Protein AF-A0A9Q7JZ12-F1 (afdb_monomer_lite)

Sequence (143 aa):
RIGLITFTDKNGTKQVEQVYSCTSLAANTFGKRFTTWLEEIFQKHNEEKVADSGFEVGSRVWDKLMYTLRTISEIRAGGVLVLDNGAQRTLDEVQKTAPETNQVEPKEISSLQELLNASKNLEPTSPELIAALNEALSTAIKR

pLDDT: mean 74.67, std 15.58, range [42.22, 97.38]

Structure (mmCIF, N/CA/C/O backbone):
data_AF-A0A9Q7JZ12-F1
#
_entry.id   AF-A0A9Q7JZ12-F1
#
loop_
_atom_site.group_PDB
_atom_site.id
_atom_site.type_symbol
_atom_site.label_atom_id
_atom_site.label_alt_id
_atom_site.label_comp_id
_atom_site.label_asym_id
_atom_site.label_entity_id
_atom_site.label_seq_id
_atom_site.pdbx_PDB_ins_code
_atom_site.Cartn_x
_atom_site.Cartn_y
_atom_site.Cartn_z
_atom_site.occupancy
_atom_site.B_iso_or_equiv
_atom_site.auth_seq_id
_atom_site.auth_comp_id
_atom_site.auth_asym_id
_atom_site.auth_atom_id
_atom_site.pdbx_PDB_model_num
ATOM 1 N N . ARG A 1 1 ? 23.642 5.240 -31.158 1.00 53.25 1 ARG A N 1
ATOM 2 C CA . ARG A 1 1 ? 24.340 6.038 -30.113 1.00 53.25 1 ARG A CA 1
ATOM 3 C C . ARG A 1 1 ? 24.074 5.366 -28.770 1.00 53.25 1 ARG A C 1
ATOM 5 O O . ARG A 1 1 ? 22.953 4.915 -28.571 1.00 53.25 1 ARG A O 1
ATOM 12 N N . ILE A 1 2 ? 25.082 5.247 -27.903 1.00 57.72 2 ILE A N 1
ATOM 13 C CA . ILE A 1 2 ? 24.912 4.701 -26.546 1.00 57.72 2 ILE A CA 1
ATOM 14 C C . ILE A 1 2 ? 24.446 5.852 -25.652 1.00 57.72 2 ILE A C 1
ATOM 16 O O . ILE A 1 2 ? 25.110 6.884 -25.597 1.00 57.72 2 ILE A O 1
ATOM 20 N N . GLY A 1 3 ? 23.283 5.701 -25.027 1.00 56.69 3 GLY A N 1
ATOM 21 C CA . GLY A 1 3 ? 22.793 6.579 -23.971 1.00 56.69 3 GLY A CA 1
ATOM 22 C C . GLY A 1 3 ? 22.872 5.853 -22.634 1.00 56.69 3 GLY A C 1
ATOM 23 O O . GLY A 1 3 ? 22.764 4.631 -22.581 1.00 56.69 3 GLY A O 1
ATOM 24 N N . LEU A 1 4 ? 23.073 6.595 -21.553 1.00 64.81 4 LEU A N 1
ATOM 25 C CA . LEU A 1 4 ? 23.009 6.065 -20.195 1.00 64.81 4 LEU A CA 1
ATOM 26 C C . LEU A 1 4 ? 21.809 6.706 -19.516 1.00 64.81 4 LEU A C 1
ATOM 28 O O . LEU A 1 4 ? 21.699 7.933 -19.523 1.00 64.81 4 LEU A O 1
ATOM 32 N N . ILE A 1 5 ? 20.933 5.896 -18.925 1.00 62.03 5 ILE A N 1
ATOM 33 C CA . ILE A 1 5 ? 19.977 6.406 -17.945 1.00 62.03 5 ILE A CA 1
ATOM 34 C C . ILE A 1 5 ? 20.583 6.144 -16.580 1.00 62.03 5 ILE A C 1
ATOM 36 O O . ILE A 1 5 ? 20.972 5.029 -16.243 1.00 62.03 5 ILE A O 1
ATOM 40 N N . THR A 1 6 ? 20.732 7.219 -15.822 1.00 65.69 6 THR A N 1
ATOM 41 C CA . THR A 1 6 ? 21.274 7.190 -14.473 1.00 65.69 6 THR A CA 1
ATOM 42 C C . T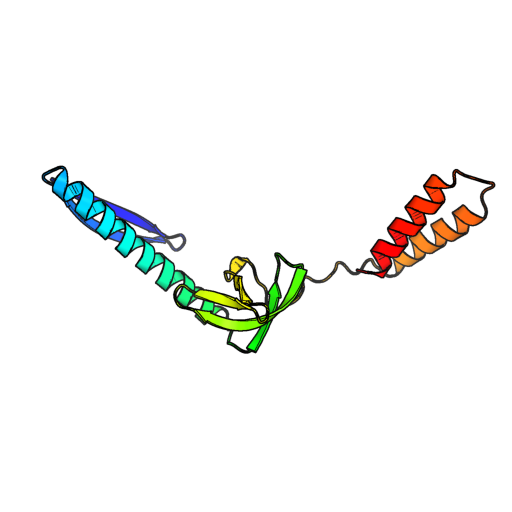HR A 1 6 ? 20.271 7.865 -13.564 1.00 65.69 6 THR A C 1
ATOM 44 O O . THR A 1 6 ? 19.864 8.991 -13.850 1.00 65.69 6 THR A O 1
ATOM 47 N N . PHE A 1 7 ? 19.912 7.218 -12.462 1.00 66.62 7 PHE A N 1
ATOM 48 C CA . PHE A 1 7 ? 19.245 7.896 -11.361 1.00 66.62 7 PHE A CA 1
ATOM 49 C C . PHE A 1 7 ? 19.936 7.553 -10.048 1.00 66.62 7 PHE A C 1
ATOM 51 O O . PHE A 1 7 ? 20.517 6.480 -9.884 1.00 66.62 7 PHE A O 1
ATOM 58 N N . THR A 1 8 ? 19.894 8.503 -9.128 1.00 67.19 8 THR A N 1
ATOM 59 C CA . THR A 1 8 ? 20.402 8.337 -7.772 1.00 67.19 8 THR A CA 1
ATOM 60 C C . THR A 1 8 ? 19.194 8.269 -6.862 1.00 67.19 8 THR A C 1
ATOM 62 O O . THR A 1 8 ? 18.343 9.159 -6.910 1.00 67.19 8 THR A O 1
ATOM 65 N N . ASP A 1 9 ? 19.081 7.203 -6.080 1.00 66.94 9 ASP A N 1
ATOM 66 C CA . ASP A 1 9 ? 18.004 7.100 -5.106 1.00 66.94 9 ASP A CA 1
ATOM 67 C C . ASP A 1 9 ? 18.214 8.077 -3.932 1.00 66.94 9 ASP A C 1
ATOM 69 O O . ASP A 1 9 ? 19.252 8.729 -3.787 1.00 66.94 9 ASP A O 1
ATOM 73 N N . LYS A 1 10 ? 17.208 8.178 -3.061 1.00 57.41 10 LYS A N 1
ATOM 74 C CA . LYS A 1 10 ? 17.249 9.022 -1.855 1.00 57.41 10 LYS A CA 1
ATOM 75 C C . LYS A 1 10 ? 18.366 8.652 -0.864 1.00 57.41 10 LYS A C 1
ATOM 77 O O . LYS A 1 10 ? 18.678 9.454 0.009 1.00 57.41 10 LYS A O 1
ATOM 82 N N . ASN A 1 11 ? 18.945 7.458 -0.990 1.00 69.00 11 ASN A N 1
ATOM 83 C CA . ASN A 1 11 ? 20.035 6.960 -0.155 1.00 69.00 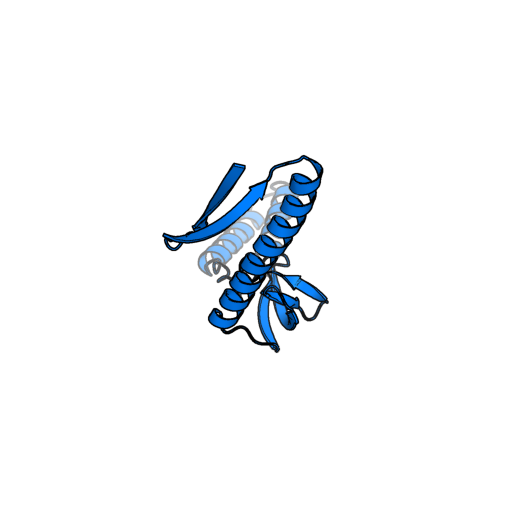11 ASN A CA 1
ATOM 84 C C . ASN A 1 11 ? 21.411 7.230 -0.795 1.00 69.00 11 ASN A C 1
ATOM 86 O O . ASN A 1 11 ? 22.432 6.816 -0.252 1.00 69.00 11 ASN A O 1
ATOM 90 N N . GLY A 1 12 ? 21.458 7.908 -1.947 1.00 72.00 12 GLY A N 1
ATOM 91 C CA . GLY A 1 12 ? 22.693 8.174 -2.681 1.00 72.00 12 GLY A CA 1
ATOM 92 C C . GLY A 1 12 ? 23.177 7.001 -3.538 1.00 72.00 12 GLY A C 1
ATOM 93 O O . GLY A 1 12 ? 24.248 7.094 -4.140 1.00 72.00 12 GLY A O 1
ATOM 94 N N . THR A 1 13 ? 22.413 5.911 -3.635 1.00 75.94 13 THR A N 1
ATOM 95 C CA . THR A 1 13 ? 22.781 4.755 -4.457 1.00 75.94 13 THR A CA 1
ATOM 96 C C . THR A 1 13 ? 22.499 5.055 -5.920 1.00 75.94 13 THR A C 1
ATOM 98 O O . THR A 1 13 ? 21.391 5.429 -6.308 1.00 75.94 13 THR A O 1
ATOM 101 N N . LYS A 1 14 ? 23.525 4.888 -6.752 1.00 76.88 14 LYS A N 1
ATOM 102 C CA . LYS A 1 14 ? 23.459 5.162 -8.185 1.00 76.88 14 LYS A CA 1
ATOM 103 C C . LYS A 1 14 ? 23.015 3.913 -8.942 1.00 76.88 14 LYS A C 1
ATOM 105 O O . LYS A 1 14 ? 23.742 2.924 -8.967 1.00 76.88 14 LYS A O 1
ATOM 110 N N . GLN A 1 15 ? 21.869 3.991 -9.606 1.00 73.25 15 GLN A N 1
ATOM 111 C CA . GLN A 1 15 ? 21.392 2.978 -10.544 1.00 73.25 15 GLN A CA 1
ATOM 112 C C . GLN A 1 15 ? 21.727 3.423 -11.970 1.00 73.25 15 GLN A C 1
ATOM 114 O O . GLN A 1 15 ? 21.481 4.574 -12.348 1.00 73.25 15 GLN A O 1
ATOM 119 N N . VAL A 1 16 ? 22.339 2.534 -12.753 1.00 73.31 16 VAL A N 1
ATOM 120 C CA . VAL A 1 16 ? 22.801 2.827 -14.117 1.00 73.31 16 VAL A CA 1
ATOM 121 C C . VAL A 1 16 ? 22.312 1.735 -15.053 1.00 73.31 16 VAL A C 1
ATOM 123 O O . VAL A 1 16 ? 22.685 0.581 -14.878 1.00 73.31 16 VAL A O 1
ATOM 126 N N . GLU A 1 17 ? 21.558 2.121 -16.078 1.00 68.56 17 GLU A N 1
ATOM 127 C CA . GLU A 1 17 ? 21.119 1.224 -17.149 1.00 68.56 17 GLU A CA 1
ATOM 128 C C . GLU A 1 17 ? 21.662 1.718 -18.497 1.00 68.56 17 GLU A C 1
ATOM 130 O O . GLU A 1 17 ? 21.608 2.912 -18.828 1.00 68.56 17 GLU A O 1
ATOM 135 N N . GLN A 1 18 ? 22.217 0.794 -19.286 1.00 68.12 18 GLN A N 1
ATOM 136 C CA . GLN A 1 18 ? 22.755 1.100 -20.613 1.00 68.12 18 GLN A CA 1
ATOM 137 C C . GLN A 1 18 ? 21.664 1.005 -21.680 1.00 68.12 18 GLN A C 1
ATOM 139 O O . GLN A 1 18 ? 20.999 -0.017 -21.825 1.00 68.12 18 GLN A O 1
ATOM 144 N N . VAL A 1 19 ? 21.523 2.055 -22.491 1.00 59.25 19 VAL A N 1
ATOM 145 C CA . VAL A 1 19 ? 20.500 2.138 -23.539 1.00 59.25 19 VAL A CA 1
ATOM 146 C C . VAL A 1 19 ? 21.162 2.280 -24.914 1.00 59.25 19 VAL A C 1
ATOM 148 O O . VAL A 1 19 ? 21.962 3.186 -25.148 1.00 59.25 19 VAL A O 1
ATOM 151 N N . TYR A 1 20 ? 20.822 1.403 -25.863 1.00 58.41 20 TYR A N 1
ATOM 152 C CA . TYR A 1 20 ? 21.464 1.335 -27.186 1.00 58.41 20 TYR A CA 1
ATOM 153 C C . TYR A 1 20 ? 20.495 1.668 -28.328 1.00 58.41 20 TYR A C 1
ATOM 155 O O . TYR A 1 20 ? 19.994 0.755 -28.969 1.00 58.41 20 TYR A O 1
ATOM 163 N N . SER A 1 21 ? 20.241 2.935 -28.672 1.00 52.97 21 SER A N 1
ATOM 164 C CA . SER A 1 21 ? 19.340 3.221 -29.809 1.00 52.97 21 SER A CA 1
ATOM 165 C C . SER A 1 21 ? 20.064 3.672 -31.081 1.00 52.97 21 SER A C 1
ATOM 167 O O . SER A 1 21 ? 20.891 4.594 -31.063 1.00 52.97 21 SER A O 1
ATOM 169 N N . CYS A 1 22 ? 19.715 3.032 -32.205 1.00 51.66 22 CYS A N 1
ATOM 170 C CA . CYS A 1 22 ? 20.096 3.435 -33.563 1.00 51.66 22 CYS A CA 1
ATOM 171 C C . CYS A 1 22 ? 18.890 3.613 -34.527 1.00 51.66 22 CYS A C 1
ATOM 173 O O . CYS A 1 22 ? 19.129 4.008 -35.662 1.00 51.66 22 CYS A O 1
ATOM 175 N N . THR A 1 23 ? 17.623 3.390 -34.114 1.00 55.75 23 THR A N 1
ATOM 176 C CA . THR A 1 23 ? 16.391 3.610 -34.930 1.00 55.75 23 THR A CA 1
ATOM 177 C C . THR A 1 23 ? 15.126 3.832 -34.063 1.00 55.75 23 THR A C 1
ATOM 179 O O . THR A 1 23 ? 15.111 3.500 -32.878 1.00 55.75 23 THR A O 1
ATOM 182 N N . SER A 1 24 ? 14.034 4.372 -34.633 1.00 56.44 24 SER A N 1
ATOM 183 C CA . SER A 1 24 ? 12.751 4.634 -33.934 1.00 56.44 24 SER A CA 1
ATOM 184 C C . SER A 1 24 ? 12.030 3.370 -33.437 1.00 56.44 24 SER A C 1
ATOM 186 O O . SER A 1 24 ? 11.437 3.386 -32.360 1.00 56.44 24 SER A O 1
ATOM 188 N N . LEU A 1 25 ? 12.129 2.254 -34.168 1.00 55.97 25 LEU A N 1
ATOM 189 C CA . LEU A 1 25 ? 11.615 0.950 -33.728 1.00 55.97 25 LEU A CA 1
ATOM 190 C C . LEU A 1 25 ? 12.355 0.457 -32.474 1.00 55.97 25 LEU A C 1
ATOM 192 O O . LEU A 1 25 ? 11.734 -0.050 -31.543 1.00 55.97 25 LEU A O 1
ATOM 196 N N . ALA A 1 26 ? 13.673 0.675 -32.418 1.00 55.75 26 ALA A N 1
ATOM 197 C CA . ALA A 1 26 ? 14.471 0.349 -31.245 1.00 55.75 26 ALA A CA 1
ATOM 198 C C . ALA A 1 26 ? 14.049 1.195 -30.031 1.00 55.75 26 ALA A C 1
ATOM 200 O O . ALA A 1 26 ? 13.921 0.654 -28.938 1.00 55.75 26 ALA A O 1
ATOM 201 N N . ALA A 1 27 ? 13.745 2.487 -30.218 1.00 56.34 27 ALA A N 1
ATOM 202 C CA . ALA A 1 27 ? 13.290 3.375 -29.143 1.00 56.34 27 ALA A CA 1
ATOM 203 C C . ALA A 1 27 ? 12.002 2.889 -28.446 1.00 56.34 27 ALA A C 1
ATOM 205 O O . ALA A 1 27 ? 11.899 2.989 -27.226 1.00 56.34 27 ALA A O 1
ATOM 206 N N . ASN A 1 28 ? 11.054 2.307 -29.187 1.00 60.75 28 ASN A N 1
ATOM 207 C CA . ASN A 1 28 ? 9.809 1.790 -28.608 1.00 60.75 28 ASN A CA 1
ATOM 208 C C . ASN A 1 28 ? 10.046 0.512 -27.773 1.00 60.75 28 ASN A C 1
ATOM 210 O O . ASN A 1 28 ? 9.495 0.345 -26.685 1.00 60.75 28 ASN A O 1
ATOM 214 N N . THR A 1 29 ? 10.947 -0.361 -28.233 1.00 63.50 29 THR A N 1
ATOM 215 C CA . THR A 1 29 ? 11.406 -1.525 -27.456 1.00 63.50 29 THR A CA 1
ATOM 216 C C . THR A 1 29 ? 12.179 -1.102 -26.202 1.00 63.50 29 THR A C 1
ATOM 218 O O . THR A 1 29 ? 12.025 -1.730 -25.155 1.00 63.50 29 THR A O 1
ATOM 221 N N . PHE A 1 30 ? 12.961 -0.018 -26.264 1.00 66.38 30 PHE A N 1
ATOM 222 C CA . PHE A 1 30 ? 13.623 0.548 -25.083 1.00 66.38 30 PHE A CA 1
ATOM 223 C C . PHE A 1 30 ? 12.645 1.118 -24.072 1.00 66.38 30 PHE A C 1
ATOM 225 O O . PHE A 1 30 ? 12.834 0.870 -22.889 1.00 66.38 30 PHE A O 1
ATOM 232 N N . GLY A 1 31 ? 11.601 1.821 -24.518 1.00 65.44 31 GLY A N 1
ATOM 233 C CA . GLY A 1 31 ? 10.558 2.324 -23.625 1.00 65.44 31 GLY A CA 1
ATOM 234 C C . GLY A 1 31 ? 9.962 1.199 -22.782 1.00 65.44 31 GLY A C 1
ATOM 235 O O . GLY A 1 31 ? 9.977 1.283 -21.561 1.00 65.44 31 GLY A O 1
ATOM 236 N N . LYS A 1 32 ? 9.561 0.092 -23.420 1.00 73.56 32 LYS A N 1
ATOM 237 C CA . LYS A 1 32 ? 9.038 -1.086 -22.709 1.00 73.56 32 LYS A CA 1
ATOM 238 C C . LYS A 1 32 ? 10.047 -1.685 -21.732 1.00 73.56 32 LYS A C 1
ATOM 240 O O . LYS A 1 32 ? 9.704 -1.90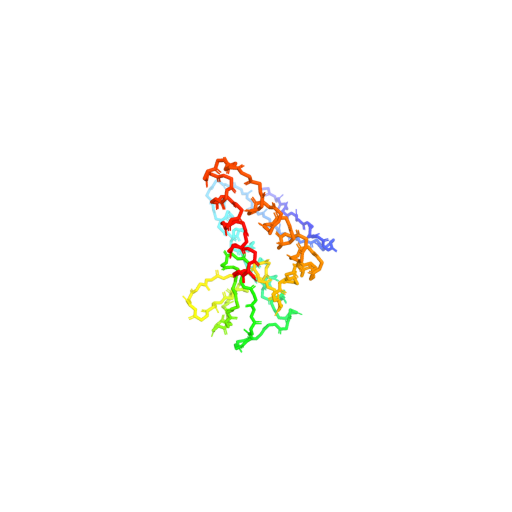2 -20.580 1.00 73.56 32 LYS A O 1
ATOM 245 N N . ARG A 1 33 ? 11.289 -1.921 -22.172 1.00 72.25 33 ARG A N 1
ATOM 246 C CA . ARG A 1 33 ? 12.338 -2.484 -21.301 1.00 72.25 33 ARG A CA 1
ATOM 247 C C . ARG A 1 33 ? 12.639 -1.582 -20.106 1.00 72.25 33 ARG A C 1
ATOM 249 O O . ARG A 1 33 ? 12.809 -2.089 -19.008 1.00 72.25 33 ARG A O 1
ATOM 256 N N . PHE A 1 34 ? 12.678 -0.270 -20.319 1.00 73.44 34 PHE A N 1
ATOM 257 C CA . PHE A 1 34 ? 12.888 0.709 -19.261 1.00 73.44 34 PHE A CA 1
ATOM 258 C C . PHE A 1 34 ? 11.725 0.723 -18.269 1.00 73.44 34 PHE A C 1
ATOM 260 O O . PHE A 1 34 ? 11.969 0.679 -17.071 1.00 73.44 34 PHE A O 1
ATOM 267 N N . THR A 1 35 ? 10.479 0.745 -18.753 1.00 76.12 35 THR A N 1
ATOM 268 C CA . THR A 1 35 ? 9.293 0.685 -17.892 1.00 76.12 35 THR A CA 1
ATOM 269 C C . THR A 1 35 ? 9.296 -0.584 -17.049 1.00 76.12 35 THR A C 1
ATOM 271 O O . THR A 1 35 ? 9.174 -0.479 -15.837 1.00 76.12 35 THR A O 1
ATOM 274 N N . THR A 1 36 ? 9.539 -1.751 -17.654 1.00 81.88 36 THR A N 1
ATOM 275 C CA . THR A 1 36 ? 9.617 -3.024 -16.922 1.00 81.88 36 THR A CA 1
ATOM 276 C C . THR A 1 36 ? 10.725 -3.013 -15.872 1.00 81.88 36 THR A C 1
ATOM 278 O O . THR A 1 36 ? 10.471 -3.322 -14.716 1.00 81.88 36 THR A O 1
ATOM 281 N N . TRP A 1 37 ? 11.939 -2.600 -16.238 1.00 81.38 37 TRP A N 1
ATOM 282 C CA . TRP A 1 37 ? 13.056 -2.519 -15.294 1.00 81.38 37 TRP A CA 1
ATOM 283 C C . TRP A 1 37 ? 12.773 -1.556 -14.132 1.00 81.38 37 TRP A C 1
ATOM 285 O O . TRP A 1 37 ? 13.077 -1.845 -12.976 1.00 81.38 37 TRP A O 1
ATOM 295 N N . LEU A 1 38 ? 12.167 -0.406 -14.427 1.00 79.94 38 LEU A N 1
ATOM 296 C CA . LEU A 1 38 ? 11.826 0.585 -13.416 1.00 79.94 38 LEU A CA 1
ATOM 297 C C . LEU A 1 38 ? 10.722 0.071 -12.477 1.00 79.94 38 LEU A C 1
ATOM 299 O O . LEU A 1 38 ? 10.825 0.250 -11.264 1.00 79.94 38 LEU A O 1
ATOM 303 N N . GLU A 1 39 ? 9.697 -0.589 -13.021 1.00 83.69 39 GLU A N 1
ATOM 304 C CA . GLU A 1 39 ? 8.641 -1.259 -12.252 1.00 83.69 39 GLU A CA 1
ATOM 305 C C . GLU A 1 39 ? 9.220 -2.337 -11.329 1.00 83.69 39 GLU A C 1
ATOM 307 O O . GLU A 1 39 ? 8.890 -2.352 -10.145 1.00 83.69 39 GLU A O 1
ATOM 312 N N . GLU A 1 40 ? 10.142 -3.170 -11.823 1.00 83.38 40 GLU A N 1
ATOM 313 C CA . GLU A 1 40 ? 10.834 -4.194 -11.028 1.00 83.38 40 GLU A CA 1
ATOM 314 C C . GLU A 1 40 ? 11.617 -3.585 -9.854 1.00 83.38 40 GLU A C 1
ATOM 316 O O . GLU A 1 40 ? 11.559 -4.098 -8.733 1.00 83.38 40 GLU A O 1
ATOM 321 N N . ILE A 1 41 ? 12.315 -2.463 -10.074 1.00 82.69 41 ILE A N 1
ATOM 322 C CA . ILE A 1 41 ? 13.038 -1.761 -9.002 1.00 82.69 41 ILE A CA 1
ATOM 323 C C . ILE A 1 41 ? 12.072 -1.230 -7.943 1.00 82.69 41 ILE A C 1
ATOM 325 O O . ILE A 1 41 ? 12.321 -1.405 -6.748 1.00 82.69 41 ILE A O 1
ATOM 329 N N . PHE A 1 42 ? 10.978 -0.585 -8.353 1.00 82.94 42 PHE A N 1
ATOM 330 C CA . PHE A 1 42 ? 9.993 -0.064 -7.404 1.00 82.94 42 PHE A CA 1
ATOM 331 C C . PHE A 1 42 ? 9.306 -1.180 -6.626 1.00 82.94 42 PHE A C 1
ATOM 333 O O . PHE A 1 42 ? 9.134 -1.064 -5.413 1.00 82.94 42 PHE A O 1
ATOM 340 N N . GLN A 1 43 ? 8.959 -2.269 -7.306 1.00 85.38 43 GLN A N 1
ATOM 341 C CA . GLN A 1 43 ? 8.374 -3.447 -6.692 1.00 85.38 43 GLN A CA 1
ATOM 342 C C . GLN A 1 43 ? 9.298 -4.016 -5.614 1.00 85.38 43 GLN A C 1
ATOM 344 O O . GLN A 1 43 ? 8.873 -4.158 -4.468 1.00 85.38 43 GLN A O 1
ATOM 349 N N . LYS A 1 44 ? 10.571 -4.250 -5.947 1.00 85.06 44 LYS A N 1
ATOM 350 C CA . LYS A 1 44 ? 11.551 -4.768 -4.992 1.00 85.06 44 LYS A CA 1
ATOM 351 C C . LYS A 1 44 ? 11.759 -3.821 -3.808 1.00 85.06 44 LYS A C 1
ATOM 353 O O . LYS A 1 44 ? 11.771 -4.264 -2.665 1.00 85.06 44 LYS A O 1
ATOM 358 N N . HIS A 1 45 ? 11.861 -2.516 -4.063 1.00 86.44 45 HIS A N 1
ATOM 359 C CA . HIS A 1 45 ? 12.008 -1.522 -2.998 1.00 86.44 45 HIS A CA 1
ATOM 360 C C . HIS A 1 45 ? 10.817 -1.522 -2.028 1.00 86.44 45 HIS A C 1
ATOM 362 O O . HIS A 1 45 ? 10.995 -1.407 -0.815 1.00 86.44 45 HIS A O 1
ATOM 368 N N . ASN A 1 46 ? 9.596 -1.644 -2.548 1.00 85.56 46 ASN A N 1
ATOM 369 C CA . ASN A 1 46 ? 8.395 -1.672 -1.720 1.00 85.56 46 ASN A CA 1
ATOM 370 C C . ASN A 1 46 ? 8.276 -2.976 -0.925 1.00 85.56 46 ASN A C 1
ATOM 372 O O . ASN A 1 46 ? 7.875 -2.941 0.237 1.00 85.56 46 ASN A O 1
ATOM 376 N N . GLU A 1 47 ? 8.643 -4.110 -1.521 1.00 88.50 47 GLU A N 1
ATOM 377 C CA . GLU A 1 47 ? 8.707 -5.399 -0.825 1.00 88.50 47 GLU A CA 1
ATOM 378 C C . GLU A 1 47 ? 9.710 -5.355 0.338 1.00 88.50 47 GLU A C 1
ATOM 380 O O . GLU A 1 47 ? 9.360 -5.738 1.454 1.00 88.50 47 GLU A O 1
ATOM 385 N N . GLU A 1 48 ? 10.908 -4.800 0.121 1.00 88.50 48 GLU A N 1
ATOM 386 C CA . GLU A 1 48 ? 11.916 -4.588 1.172 1.00 88.50 48 GLU A CA 1
ATOM 387 C C . GLU A 1 48 ? 11.391 -3.672 2.288 1.00 88.50 48 GLU A C 1
ATOM 389 O O . GLU A 1 48 ? 11.464 -4.025 3.463 1.00 88.50 48 GLU A O 1
ATOM 394 N N . LYS A 1 49 ? 10.761 -2.539 1.943 1.00 87.94 49 LYS A N 1
ATOM 395 C CA . LYS A 1 49 ? 10.134 -1.644 2.932 1.00 87.94 49 LYS A CA 1
ATOM 396 C C . LYS A 1 49 ? 9.101 -2.364 3.802 1.00 87.94 49 LYS A C 1
ATOM 398 O O . LYS A 1 49 ? 9.029 -2.107 5.004 1.00 87.94 49 LYS A O 1
ATOM 403 N N . VAL A 1 50 ? 8.260 -3.213 3.205 1.00 89.00 50 VAL A N 1
ATOM 404 C CA . VAL A 1 50 ? 7.249 -3.974 3.953 1.00 89.00 50 VAL A CA 1
ATOM 405 C C . VAL A 1 50 ? 7.917 -5.010 4.853 1.00 89.00 50 VAL A C 1
ATOM 407 O O . VAL A 1 50 ? 7.547 -5.092 6.023 1.00 89.00 50 VAL A O 1
ATOM 410 N N . ALA A 1 51 ? 8.929 -5.731 4.370 1.00 88.06 51 ALA A N 1
ATOM 411 C CA . ALA A 1 51 ? 9.687 -6.675 5.189 1.00 88.06 51 ALA A CA 1
ATOM 412 C C . ALA A 1 51 ? 10.341 -5.983 6.404 1.00 88.06 51 ALA A C 1
ATOM 414 O O . ALA A 1 51 ? 10.166 -6.428 7.538 1.00 88.06 51 ALA A O 1
ATOM 415 N N . ASP A 1 52 ? 10.987 -4.835 6.190 1.00 89.81 52 ASP A N 1
ATOM 416 C CA . ASP A 1 52 ? 11.644 -4.050 7.245 1.00 89.81 52 ASP A CA 1
ATOM 417 C C . ASP A 1 52 ? 10.653 -3.427 8.241 1.00 89.81 52 ASP A C 1
ATOM 419 O O . ASP A 1 52 ? 10.993 -3.140 9.391 1.00 89.81 52 ASP A O 1
ATOM 423 N N . SER A 1 53 ? 9.400 -3.217 7.828 1.00 87.12 53 SER A N 1
ATOM 424 C CA . SER A 1 53 ? 8.365 -2.661 8.704 1.00 87.12 53 SER A CA 1
ATOM 425 C C . SER A 1 53 ? 7.927 -3.626 9.813 1.00 87.12 53 SER A C 1
ATOM 427 O O . SER A 1 53 ? 7.373 -3.189 10.831 1.00 87.12 53 SER A O 1
ATOM 429 N N . GLY A 1 54 ? 8.163 -4.930 9.634 1.00 88.38 54 GLY A N 1
ATOM 430 C CA . GLY A 1 54 ? 7.677 -5.982 10.525 1.00 88.38 54 GLY A CA 1
ATOM 431 C C . GLY A 1 54 ? 6.154 -6.143 10.508 1.00 88.38 54 GLY A C 1
ATOM 432 O O . GLY A 1 54 ? 5.580 -6.561 11.511 1.00 88.38 54 GLY A O 1
ATOM 433 N N . PHE A 1 55 ? 5.483 -5.739 9.424 1.00 91.00 55 PHE A N 1
ATOM 434 C CA . PHE A 1 55 ? 4.089 -6.100 9.192 1.00 91.00 55 PHE A CA 1
ATOM 435 C C . PHE A 1 55 ? 4.002 -7.499 8.592 1.00 91.00 55 PHE A C 1
ATOM 437 O O . PHE A 1 55 ? 4.625 -7.802 7.580 1.00 91.00 55 PHE A O 1
ATOM 444 N N . GLU A 1 56 ? 3.155 -8.319 9.195 1.00 93.56 56 GLU A N 1
ATOM 445 C CA . GLU A 1 56 ? 2.849 -9.671 8.740 1.00 93.56 56 GLU A CA 1
ATOM 446 C C . GLU A 1 56 ? 1.344 -9.815 8.499 1.00 93.56 56 GLU A C 1
ATOM 448 O O . GLU A 1 56 ? 0.535 -9.044 9.032 1.00 93.56 56 GLU A O 1
ATOM 453 N N . VAL A 1 57 ? 0.943 -10.825 7.728 1.00 94.88 57 VAL A N 1
ATOM 454 C CA . VAL A 1 57 ? -0.473 -11.202 7.617 1.00 94.88 57 VAL A CA 1
ATOM 455 C C . VAL A 1 57 ? -1.031 -11.480 9.019 1.00 94.88 57 VAL A C 1
ATOM 457 O O . VAL A 1 57 ? -0.411 -12.168 9.822 1.00 94.88 57 VAL A O 1
ATOM 460 N N . GLY A 1 58 ? -2.193 -10.908 9.334 1.00 95.00 58 GLY A N 1
ATOM 461 C CA . GLY A 1 58 ? -2.791 -10.924 10.671 1.00 95.00 58 GLY A CA 1
ATOM 462 C C . GLY A 1 58 ? -2.440 -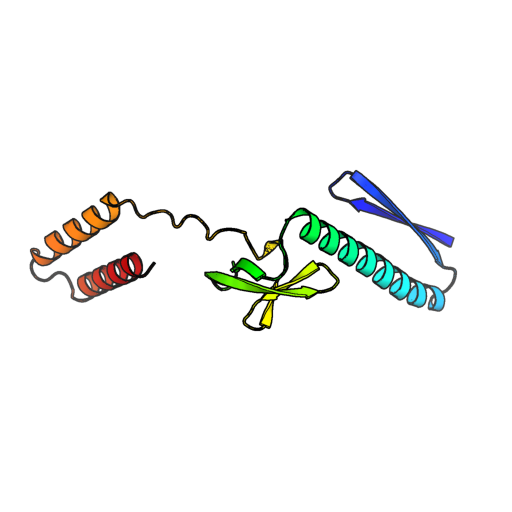9.711 11.542 1.00 95.00 58 GLY A C 1
ATOM 463 O O . GLY A 1 58 ? -3.107 -9.481 12.553 1.00 95.00 58 GLY A O 1
ATOM 464 N N . SER A 1 59 ? -1.465 -8.885 11.147 1.00 94.25 59 SER A N 1
ATOM 465 C CA . SER A 1 59 ? -1.130 -7.657 11.879 1.00 94.25 59 SER A CA 1
ATOM 466 C C . SER A 1 59 ? -2.295 -6.673 11.876 1.00 94.25 59 SER A C 1
ATOM 468 O O . SER A 1 59 ? -2.930 -6.441 10.843 1.00 94.25 59 SER A O 1
ATOM 470 N N . ARG A 1 60 ? -2.547 -6.044 13.030 1.00 94.88 60 ARG A N 1
ATOM 471 C CA . ARG A 1 60 ? -3.468 -4.907 13.124 1.00 94.88 60 ARG A CA 1
ATOM 472 C C . ARG A 1 60 ? -2.758 -3.637 12.684 1.00 94.88 60 ARG A C 1
ATOM 474 O O . ARG A 1 60 ? -1.671 -3.329 13.163 1.00 94.88 60 ARG A O 1
ATOM 481 N N . VAL A 1 61 ? -3.417 -2.890 11.814 1.00 94.50 61 VAL A N 1
ATOM 482 C CA . VAL A 1 61 ? -2.947 -1.610 11.299 1.00 94.50 61 VAL A CA 1
ATOM 483 C C . VAL A 1 61 ? -4.056 -0.580 11.376 1.00 94.50 61 VAL A C 1
ATOM 485 O O . VAL A 1 61 ? -5.240 -0.895 11.274 1.00 94.50 61 VAL A O 1
ATOM 488 N N . TRP A 1 62 ? -3.675 0.673 11.556 1.00 94.94 62 TRP A N 1
ATOM 489 C CA . TRP A 1 62 ? -4.565 1.799 11.354 1.00 94.94 62 TRP A CA 1
ATOM 490 C C . TRP A 1 62 ? -4.550 2.188 9.879 1.00 94.94 62 TRP A C 1
ATOM 492 O O . TRP A 1 62 ? -3.512 2.600 9.357 1.00 94.94 62 TRP A O 1
ATOM 502 N N . ASP A 1 63 ? -5.695 2.056 9.216 1.00 93.56 63 ASP A N 1
ATOM 503 C CA . ASP A 1 63 ? -5.900 2.564 7.863 1.00 93.56 63 ASP A CA 1
ATOM 504 C C . ASP A 1 63 ? -6.088 4.083 7.938 1.00 93.56 63 ASP A C 1
ATOM 506 O O . ASP A 1 63 ? -7.106 4.561 8.447 1.00 93.56 63 ASP A O 1
ATOM 510 N N . LYS A 1 64 ? -5.113 4.851 7.435 1.00 91.75 64 LYS A N 1
ATOM 511 C CA . LYS A 1 64 ? -5.162 6.321 7.467 1.00 91.75 64 LYS A CA 1
ATOM 512 C C . LYS A 1 64 ? -6.258 6.887 6.564 1.00 91.75 64 LYS A C 1
ATOM 514 O O . LYS A 1 64 ? -6.720 7.990 6.824 1.00 91.75 64 LYS A O 1
ATOM 519 N N . LEU A 1 65 ? -6.680 6.152 5.531 1.00 91.06 65 LEU A N 1
ATOM 520 C CA . LEU A 1 65 ? -7.709 6.610 4.592 1.00 91.06 65 LEU A CA 1
ATOM 521 C C . LEU A 1 65 ? -9.119 6.402 5.144 1.00 91.06 65 LEU A C 1
ATOM 523 O O . LEU A 1 65 ? -10.005 7.218 4.908 1.00 91.06 65 LEU A O 1
ATOM 527 N N . MET A 1 66 ? -9.328 5.313 5.884 1.00 88.88 66 MET A N 1
ATOM 528 C CA . MET A 1 66 ? -10.622 4.998 6.500 1.00 88.88 66 MET A CA 1
ATOM 529 C C . MET A 1 66 ? -10.706 5.366 7.985 1.00 88.88 66 MET A C 1
ATOM 531 O O . MET A 1 66 ? -11.759 5.169 8.587 1.00 88.88 66 MET A O 1
ATOM 535 N N . TYR A 1 67 ? -9.621 5.880 8.572 1.00 88.25 67 TYR A N 1
ATOM 536 C CA . TYR A 1 67 ? -9.518 6.245 9.988 1.00 88.25 67 TYR A CA 1
ATOM 537 C C . TYR A 1 67 ? -10.030 5.140 10.918 1.00 88.25 67 TYR A C 1
ATOM 539 O O . TYR A 1 67 ? -10.889 5.348 11.773 1.00 88.25 67 TYR A O 1
ATOM 547 N N . THR A 1 68 ? -9.549 3.918 10.704 1.00 90.88 68 THR A N 1
ATOM 548 C CA . THR A 1 68 ? -10.078 2.743 11.399 1.00 90.88 68 THR A CA 1
ATOM 549 C C . THR A 1 68 ? -9.031 1.644 11.511 1.00 90.88 68 THR A C 1
ATOM 551 O O . THR A 1 68 ? -8.145 1.517 10.664 1.00 90.88 68 THR A O 1
ATOM 554 N N . LEU A 1 69 ? -9.130 0.830 12.566 1.00 93.25 69 LEU A N 1
ATOM 555 C CA . LEU A 1 69 ? -8.288 -0.353 12.711 1.00 93.25 69 LEU A CA 1
ATOM 556 C C . LEU A 1 69 ? -8.774 -1.455 11.771 1.00 93.25 69 LEU A C 1
ATOM 558 O O . LEU A 1 69 ? -9.968 -1.760 11.696 1.00 93.25 69 LEU A O 1
ATOM 562 N N . ARG A 1 70 ? -7.822 -2.061 11.076 1.00 94.69 70 ARG A N 1
ATOM 563 C CA . ARG A 1 70 ? -8.022 -3.154 10.129 1.00 94.69 70 ARG A CA 1
ATOM 564 C C . ARG A 1 70 ? -6.946 -4.201 10.340 1.00 94.69 70 ARG A C 1
ATOM 566 O O . ARG A 1 70 ? -5.890 -3.910 10.903 1.00 94.69 70 ARG A O 1
ATOM 573 N N . THR A 1 71 ? -7.215 -5.411 9.886 1.00 96.62 71 THR A N 1
ATOM 574 C CA . THR A 1 71 ? -6.224 -6.484 9.880 1.00 96.62 71 THR A CA 1
ATOM 575 C C . THR A 1 71 ? -5.702 -6.695 8.467 1.00 96.62 71 THR A C 1
ATOM 577 O O . THR A 1 71 ? -6.480 -6.689 7.516 1.00 96.62 71 THR A O 1
ATOM 580 N N . ILE A 1 72 ? -4.391 -6.884 8.323 1.00 97.38 72 ILE A N 1
ATOM 581 C CA . ILE A 1 72 ? -3.792 -7.294 7.049 1.00 97.38 72 ILE A CA 1
ATOM 582 C C . ILE A 1 72 ? -4.227 -8.734 6.764 1.00 97.38 72 ILE A C 1
ATOM 584 O O . ILE A 1 72 ? -3.918 -9.640 7.535 1.00 97.38 72 ILE A O 1
ATOM 588 N N . SER A 1 73 ? -4.946 -8.945 5.668 1.00 97.38 73 SER A N 1
ATOM 589 C CA . SER A 1 73 ? -5.419 -10.257 5.219 1.00 97.38 73 SER A CA 1
ATOM 590 C C . SER A 1 73 ? -4.438 -10.939 4.265 1.00 97.38 73 SER A C 1
ATOM 592 O O . SER A 1 73 ? -4.340 -12.162 4.259 1.00 97.38 73 SER A O 1
ATOM 594 N N . GLU A 1 74 ? -3.686 -10.161 3.487 1.00 97.06 74 GLU A N 1
ATOM 595 C CA . GLU A 1 74 ? -2.733 -10.652 2.491 1.00 97.06 74 GLU A CA 1
ATOM 596 C C . GLU A 1 74 ? -1.647 -9.589 2.256 1.00 97.06 74 GLU A C 1
ATOM 598 O O . GLU A 1 74 ? -1.923 -8.390 2.302 1.00 97.06 74 GLU A O 1
ATOM 603 N N . ILE A 1 75 ? -0.412 -10.015 1.981 1.00 94.69 75 ILE A N 1
ATOM 604 C CA . ILE A 1 75 ? 0.662 -9.139 1.495 1.00 94.69 75 ILE A CA 1
ATOM 605 C C . ILE A 1 75 ? 1.037 -9.626 0.100 1.00 94.69 75 ILE A C 1
ATOM 607 O O . ILE A 1 75 ? 1.469 -10.765 -0.071 1.00 94.69 75 ILE A O 1
ATOM 611 N N . ARG A 1 76 ? 0.833 -8.771 -0.900 1.00 93.12 76 ARG A N 1
ATOM 612 C CA . ARG A 1 76 ? 1.071 -9.076 -2.312 1.00 93.12 76 ARG A CA 1
ATOM 613 C C . ARG A 1 76 ? 2.423 -8.562 -2.779 1.00 93.12 76 ARG A C 1
ATOM 615 O O . ARG A 1 76 ? 3.017 -7.660 -2.184 1.00 93.12 76 ARG A O 1
ATOM 622 N N . ALA A 1 77 ? 2.853 -9.119 -3.907 1.00 86.44 77 ALA A N 1
ATOM 623 C CA . ALA A 1 77 ? 4.015 -8.655 -4.647 1.00 86.44 77 ALA A CA 1
ATOM 624 C C . ALA A 1 77 ? 3.910 -7.140 -4.926 1.00 86.44 77 ALA A C 1
ATOM 626 O O . ALA A 1 77 ? 2.816 -6.611 -5.138 1.00 86.44 77 ALA A O 1
ATOM 627 N N . GLY A 1 78 ? 5.037 -6.433 -4.864 1.00 85.75 78 GLY A N 1
ATOM 628 C CA . GLY A 1 78 ? 5.081 -4.968 -4.900 1.00 85.75 78 GLY A CA 1
ATOM 629 C C . GLY A 1 78 ? 4.841 -4.284 -3.557 1.00 85.75 78 GLY A C 1
ATOM 630 O O . GLY A 1 78 ? 4.693 -3.064 -3.535 1.00 85.75 78 GLY A O 1
ATOM 631 N N . GLY A 1 79 ? 4.801 -5.035 -2.449 1.00 89.00 79 GLY A N 1
ATOM 632 C CA . GLY A 1 79 ? 4.623 -4.484 -1.102 1.00 89.00 79 GLY A CA 1
ATOM 633 C C . GLY A 1 79 ? 3.210 -3.951 -0.847 1.00 89.00 79 GLY A C 1
ATOM 634 O O . GLY A 1 79 ? 3.027 -3.016 -0.067 1.00 89.00 79 GLY A O 1
ATOM 635 N N . VAL A 1 80 ? 2.208 -4.513 -1.529 1.00 94.12 80 VAL A N 1
ATOM 636 C CA . VAL A 1 80 ? 0.806 -4.106 -1.376 1.00 94.12 80 VAL A CA 1
ATOM 637 C C . VAL A 1 80 ? 0.178 -4.878 -0.222 1.00 94.12 80 VAL A C 1
ATOM 639 O O . VAL A 1 80 ? 0.144 -6.107 -0.220 1.00 94.12 80 VAL A O 1
ATOM 642 N N . LEU A 1 81 ? -0.359 -4.146 0.746 1.00 95.94 81 LEU A N 1
ATOM 643 C CA . LEU A 1 81 ? -1.073 -4.679 1.897 1.00 95.94 81 LEU A CA 1
ATOM 644 C C . LEU A 1 81 ? -2.560 -4.760 1.554 1.00 95.94 81 LEU A C 1
ATOM 646 O O . LEU A 1 81 ? -3.190 -3.746 1.252 1.00 95.94 81 LEU A O 1
ATOM 650 N N . VAL A 1 82 ? -3.139 -5.952 1.605 1.00 97.25 82 VAL A N 1
ATOM 651 C CA . VAL A 1 82 ? -4.585 -6.145 1.486 1.00 97.25 82 VAL A CA 1
ATOM 652 C C . VAL A 1 82 ? -5.163 -6.226 2.889 1.00 97.25 82 VAL A C 1
ATOM 654 O O . VAL A 1 82 ? -4.671 -6.971 3.735 1.00 97.25 82 VAL A O 1
ATOM 657 N N . LEU A 1 83 ? -6.197 -5.439 3.149 1.00 96.94 83 LEU A N 1
ATOM 658 C CA . LEU A 1 83 ? -6.904 -5.416 4.422 1.00 96.94 83 LEU A CA 1
ATOM 659 C C . LEU A 1 83 ? -8.050 -6.443 4.431 1.00 96.94 83 LEU A C 1
ATOM 661 O O . LEU A 1 83 ? -8.462 -6.962 3.393 1.00 96.94 83 LEU A O 1
ATOM 665 N N . ASP A 1 84 ? -8.575 -6.760 5.609 1.00 96.38 84 ASP A N 1
ATOM 666 C CA . ASP A 1 84 ? -9.707 -7.676 5.828 1.00 96.38 84 ASP A CA 1
ATOM 667 C C . ASP A 1 84 ? -10.983 -7.313 5.042 1.00 96.38 84 ASP A C 1
ATOM 669 O O . ASP A 1 84 ? -11.742 -8.192 4.641 1.00 96.38 84 ASP A O 1
ATOM 673 N N . ASN A 1 85 ? -11.191 -6.032 4.750 1.00 94.75 85 ASN A N 1
ATOM 674 C CA . ASN A 1 85 ? -12.276 -5.531 3.909 1.00 94.75 85 ASN A CA 1
ATOM 675 C C . ASN A 1 85 ? -11.959 -5.564 2.399 1.00 94.75 85 ASN A C 1
ATOM 677 O O . ASN A 1 85 ? -12.720 -5.017 1.602 1.00 94.75 85 ASN A O 1
ATOM 681 N N . GLY A 1 86 ? -10.826 -6.150 2.003 1.00 94.25 86 GLY A N 1
ATOM 682 C CA . GLY A 1 86 ? -10.353 -6.228 0.621 1.00 94.25 86 GLY A CA 1
ATOM 683 C C . GLY A 1 86 ? -9.708 -4.945 0.088 1.00 94.25 86 GLY A C 1
ATOM 684 O O . GLY A 1 86 ? -9.289 -4.915 -1.071 1.00 94.25 86 GLY A O 1
ATOM 685 N N . ALA A 1 87 ? -9.608 -3.883 0.895 1.00 94.44 87 ALA A N 1
ATOM 686 C CA . ALA A 1 87 ? -8.949 -2.653 0.479 1.00 94.44 87 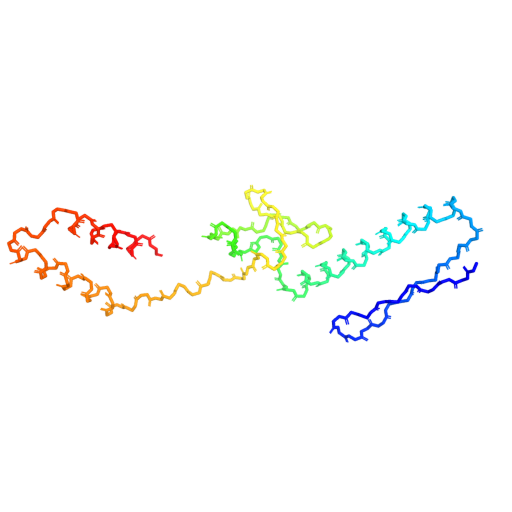ALA A CA 1
ATOM 687 C C . ALA A 1 87 ? -7.438 -2.868 0.331 1.00 94.44 87 ALA A C 1
ATOM 689 O O . ALA A 1 87 ? -6.807 -3.503 1.170 1.00 94.44 87 ALA A O 1
ATOM 690 N N . GLN A 1 88 ? -6.859 -2.311 -0.730 1.00 96.38 88 GLN A N 1
ATOM 691 C CA . GLN A 1 88 ? -5.420 -2.359 -0.979 1.00 96.38 88 GLN A CA 1
ATOM 692 C C . GLN A 1 88 ? -4.768 -1.068 -0.482 1.00 96.38 88 GLN A C 1
ATOM 694 O O . GLN A 1 88 ? -5.306 0.024 -0.699 1.00 96.38 88 GLN A O 1
ATOM 699 N N . ARG A 1 89 ? -3.636 -1.201 0.205 1.00 94.62 89 ARG A N 1
ATOM 700 C CA . ARG A 1 89 ? -2.862 -0.105 0.787 1.00 94.62 89 ARG A CA 1
ATOM 701 C C . ARG A 1 89 ? -1.378 -0.302 0.544 1.00 94.62 89 ARG A C 1
ATOM 703 O O . ARG A 1 89 ? -0.882 -1.420 0.447 1.00 94.62 89 ARG A O 1
ATOM 710 N N . THR A 1 90 ? -0.668 0.807 0.513 1.00 92.94 90 THR A N 1
ATOM 711 C CA . THR A 1 90 ? 0.785 0.858 0.616 1.00 92.94 90 THR A CA 1
ATOM 712 C C . THR A 1 90 ? 1.202 1.064 2.069 1.00 92.94 90 THR A C 1
ATOM 714 O O . THR A 1 90 ? 0.404 1.460 2.923 1.00 92.94 90 THR A O 1
ATOM 717 N N . LEU A 1 91 ? 2.481 0.823 2.358 1.00 91.12 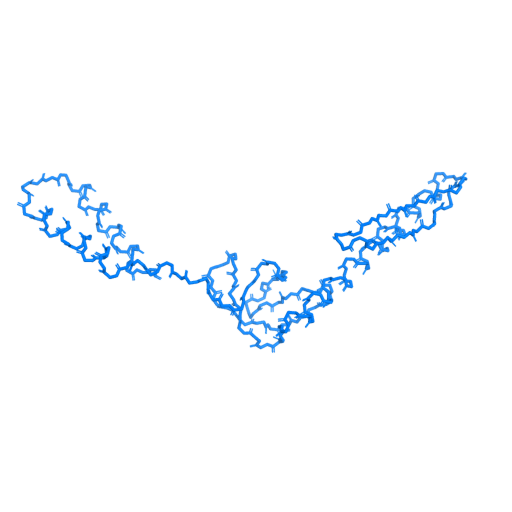91 LEU A N 1
ATOM 718 C CA . LEU A 1 91 ? 3.033 1.001 3.699 1.00 91.12 91 LEU A CA 1
ATOM 719 C C . LEU A 1 91 ? 2.856 2.434 4.235 1.00 91.12 91 LEU A C 1
ATOM 721 O O . LEU A 1 91 ? 2.615 2.626 5.424 1.00 91.12 91 LEU A O 1
ATOM 725 N N . ASP A 1 92 ? 2.937 3.438 3.358 1.00 90.88 92 ASP A N 1
ATOM 726 C CA . ASP A 1 92 ? 2.841 4.849 3.741 1.00 90.88 92 ASP A CA 1
ATOM 727 C C . ASP A 1 92 ? 1.398 5.245 4.139 1.00 90.88 92 ASP A C 1
ATOM 729 O O . ASP A 1 92 ? 1.192 6.202 4.891 1.00 90.88 92 ASP A O 1
ATOM 733 N N . GLU A 1 93 ? 0.390 4.471 3.723 1.00 92.69 93 GLU A N 1
ATOM 734 C CA . GLU A 1 93 ? -1.037 4.696 4.008 1.00 92.69 93 GLU A CA 1
ATOM 735 C C . GLU A 1 93 ? -1.524 4.000 5.286 1.00 92.69 93 GLU A C 1
ATOM 737 O O . GLU A 1 93 ? -2.667 4.190 5.709 1.00 92.69 93 GLU A O 1
ATOM 742 N N . VAL A 1 94 ? -0.658 3.221 5.932 1.00 92.75 94 VAL A N 1
ATOM 743 C CA . VAL A 1 94 ? -0.965 2.534 7.186 1.00 92.75 94 VAL A CA 1
ATOM 744 C C . VAL A 1 94 ? 0.021 2.920 8.282 1.00 92.75 94 VAL A C 1
ATOM 746 O O . VAL A 1 94 ? 1.053 3.551 8.051 1.00 92.75 94 VAL A O 1
ATOM 749 N N . GLN A 1 95 ? -0.323 2.595 9.522 1.00 91.94 95 GLN A N 1
ATOM 750 C CA . GLN A 1 95 ? 0.571 2.728 10.672 1.00 91.94 95 GLN A CA 1
ATOM 751 C C . GLN A 1 95 ? 0.217 1.679 11.733 1.00 91.94 95 GLN A C 1
ATOM 753 O O . GLN A 1 95 ? -0.905 1.178 11.767 1.00 91.94 95 GLN A O 1
ATOM 758 N N . LYS A 1 96 ? 1.182 1.321 12.588 1.00 87.25 96 LYS A N 1
ATOM 759 C CA . LYS A 1 96 ? 1.028 0.231 13.574 1.00 87.25 96 LYS A CA 1
ATOM 760 C C . LYS A 1 96 ? -0.052 0.507 14.618 1.00 87.25 96 LYS A C 1
ATOM 762 O O . LYS A 1 96 ? -0.745 -0.404 15.054 1.00 87.25 96 LYS A O 1
ATOM 767 N N . THR A 1 97 ? -0.194 1.759 15.018 1.00 82.44 97 THR A N 1
ATOM 768 C CA . THR A 1 97 ? -1.126 2.189 16.059 1.00 82.44 97 THR A CA 1
ATOM 769 C C . THR A 1 97 ? -2.064 3.237 15.499 1.00 82.44 97 THR A C 1
ATOM 771 O O . THR A 1 97 ? -1.697 3.967 14.583 1.00 82.44 97 THR A O 1
ATOM 774 N N . ALA A 1 98 ? -3.276 3.348 16.042 1.00 74.25 98 ALA A N 1
ATOM 775 C CA . ALA A 1 98 ? -4.068 4.550 15.803 1.00 74.25 98 ALA A CA 1
ATOM 776 C C . ALA A 1 98 ? -3.222 5.776 16.198 1.00 74.25 98 ALA A C 1
ATOM 778 O O . ALA A 1 98 ? -2.419 5.663 17.133 1.00 74.25 98 ALA A O 1
ATOM 779 N N . PRO A 1 99 ? -3.327 6.908 15.477 1.00 73.44 99 PRO A N 1
ATOM 780 C CA . PRO A 1 99 ? -2.699 8.126 15.958 1.00 73.44 99 PRO A CA 1
ATOM 781 C C . PRO A 1 99 ? -3.242 8.347 17.364 1.00 73.44 99 PRO A C 1
ATOM 783 O O . PRO A 1 99 ? -4.417 8.056 17.600 1.00 73.44 99 PRO A O 1
ATOM 786 N N . GLU A 1 100 ? -2.393 8.785 18.294 1.00 61.47 100 GLU A N 1
ATOM 787 C CA . GLU A 1 100 ? -2.899 9.253 19.576 1.00 61.47 100 GLU A CA 1
ATOM 788 C C . GLU A 1 100 ? -3.957 10.293 19.231 1.00 61.47 100 GLU A C 1
ATOM 790 O O . GLU A 1 100 ? -3.657 11.347 18.665 1.00 61.47 100 GLU A O 1
ATOM 795 N N . THR A 1 101 ? -5.226 9.940 19.448 1.00 52.41 101 THR A N 1
ATOM 796 C CA . THR A 1 101 ? -6.292 10.919 19.504 1.00 52.41 101 THR A CA 1
ATOM 797 C C . THR A 1 101 ? -5.732 11.937 20.470 1.00 52.41 101 THR A C 1
ATOM 799 O O . THR A 1 101 ? -5.404 11.547 21.593 1.00 52.41 101 THR A O 1
ATOM 802 N N . ASN A 1 102 ? -5.517 13.182 20.026 1.00 46.53 102 ASN A N 1
ATOM 803 C CA . ASN A 1 102 ? -5.323 14.286 20.954 1.00 46.53 102 ASN A CA 1
ATOM 804 C C . ASN A 1 102 ? -6.427 14.082 21.978 1.00 46.53 102 ASN A C 1
ATOM 806 O O . ASN A 1 102 ? -7.604 14.205 21.627 1.00 46.53 102 ASN A O 1
ATOM 810 N N . GLN A 1 103 ? -6.060 13.590 23.162 1.00 46.50 103 GLN A N 1
ATOM 811 C CA . GLN A 1 103 ? -7.003 13.428 24.237 1.00 46.50 103 GLN A CA 1
ATOM 812 C C . GLN A 1 103 ? -7.417 14.863 24.463 1.00 46.50 103 GLN A C 1
ATOM 814 O O . GLN A 1 103 ? -6.607 15.649 24.947 1.00 46.50 103 GLN A O 1
ATOM 819 N N . VAL A 1 104 ? -8.603 15.233 23.976 1.00 50.28 104 VAL A N 1
ATOM 820 C CA . VAL A 1 104 ? -9.248 16.478 24.365 1.00 50.28 104 VAL A CA 1
ATOM 821 C C . VAL A 1 104 ? -9.164 16.418 25.873 1.00 50.28 104 VAL A C 1
ATOM 823 O O . VAL A 1 104 ? -9.723 15.488 26.470 1.00 50.28 104 VAL A O 1
ATOM 826 N N . GLU A 1 105 ? -8.302 17.255 26.459 1.00 49.09 105 GLU A N 1
ATOM 827 C CA . GLU A 1 105 ? -7.939 17.065 27.854 1.00 49.09 105 GLU A CA 1
ATOM 828 C C . GLU A 1 105 ? -9.255 17.052 28.638 1.00 49.09 105 GLU A C 1
ATOM 830 O O . GLU A 1 105 ? -10.171 17.807 28.298 1.00 49.09 105 GLU A O 1
ATOM 835 N N . PRO A 1 106 ? -9.404 16.235 29.691 1.00 55.75 106 PRO A N 1
ATOM 836 C CA . PRO A 1 106 ? -10.628 16.226 30.492 1.00 55.75 106 PRO A CA 1
ATOM 837 C C . PRO A 1 106 ? -11.068 17.639 30.922 1.00 55.75 106 PRO A C 1
ATOM 839 O O . PRO A 1 106 ? -12.257 17.901 31.096 1.00 55.75 106 PRO A O 1
ATOM 842 N N . LYS A 1 107 ? -10.109 18.573 31.016 1.00 58.00 107 LYS A N 1
ATOM 843 C CA . LYS A 1 107 ? -10.333 20.009 31.196 1.00 58.00 107 LYS A CA 1
ATOM 844 C C . LYS A 1 107 ? -11.109 20.673 30.058 1.00 58.00 107 LYS A C 1
ATOM 846 O O . LYS A 1 107 ? -12.030 21.413 30.360 1.00 58.00 107 LYS A O 1
ATOM 851 N N . GLU A 1 108 ? -10.796 20.415 28.791 1.00 56.56 108 GLU A N 1
ATOM 852 C CA . GLU A 1 108 ? -11.499 21.010 27.645 1.00 56.56 108 GLU A CA 1
ATOM 853 C C . GLU A 1 108 ? -12.952 20.521 27.559 1.00 56.56 108 GLU A C 1
ATOM 855 O O . GLU A 1 108 ? -13.857 21.321 27.323 1.00 56.56 108 GLU A O 1
ATOM 860 N N . ILE A 1 109 ? -13.211 19.238 27.850 1.00 60.34 109 ILE A N 1
ATOM 861 C CA . ILE A 1 109 ? -14.584 18.706 27.945 1.00 60.34 109 ILE A CA 1
ATOM 862 C C . ILE A 1 109 ? -15.329 19.343 29.126 1.00 60.34 109 ILE A C 1
ATOM 864 O O . ILE A 1 109 ? -16.484 19.744 28.976 1.00 60.34 109 ILE A O 1
ATOM 868 N N . SER A 1 110 ? -14.666 19.485 30.280 1.00 63.38 110 SER A N 1
ATOM 869 C CA . SER A 1 110 ? -15.234 20.155 31.455 1.00 63.38 110 SER A CA 1
ATOM 870 C C . SER A 1 110 ? -15.560 21.621 31.160 1.00 63.38 110 SER A C 1
ATOM 872 O O . SER A 1 110 ? -16.653 22.078 31.478 1.00 63.38 110 SER A O 1
ATOM 874 N N . SER A 1 111 ? -14.671 22.344 30.475 1.00 67.12 111 SER A N 1
ATOM 875 C CA . SER A 1 111 ? -14.894 23.733 30.066 1.00 67.12 111 SER A CA 1
ATOM 876 C C . SER A 1 111 ? -16.049 23.865 29.071 1.00 67.12 111 SER A C 1
ATOM 878 O O . SER A 1 111 ? -16.851 24.788 29.184 1.00 67.12 111 SER A O 1
ATOM 880 N N . LEU A 1 112 ? -16.206 22.928 28.131 1.00 67.88 112 LEU A N 1
ATOM 881 C CA . LEU A 1 112 ? -17.354 22.912 27.217 1.00 67.88 112 LEU A CA 1
ATOM 882 C C . LEU A 1 112 ? -18.671 22.578 27.935 1.00 67.88 112 LEU A C 1
ATOM 884 O O . LEU A 1 112 ? -19.710 23.151 27.606 1.00 67.88 112 LEU A O 1
ATOM 888 N N . GLN A 1 113 ? -18.646 21.696 28.938 1.00 66.38 113 GLN A N 1
ATOM 889 C CA . GLN A 1 113 ? -19.811 21.410 29.783 1.00 66.38 113 GLN A CA 1
ATOM 890 C C . GLN A 1 113 ? -20.188 22.599 30.675 1.00 66.38 113 GLN A C 1
ATOM 892 O O . GLN A 1 113 ? -21.374 22.890 30.830 1.00 66.38 113 GLN A O 1
ATOM 897 N N . GLU A 1 114 ? -19.207 23.312 31.228 1.00 70.19 114 GLU A N 1
ATOM 898 C CA . GLU A 1 114 ? -19.422 24.549 31.982 1.00 70.19 114 GLU A CA 1
ATOM 899 C C . GLU A 1 114 ? -20.019 25.645 31.094 1.00 70.19 114 GLU A C 1
ATOM 901 O O . GLU A 1 114 ? -21.005 26.267 31.486 1.00 70.19 114 GLU A O 1
ATOM 906 N N . LEU A 1 115 ? -19.507 25.820 29.871 1.00 67.12 115 LEU A N 1
ATOM 907 C CA . LEU A 1 115 ? -20.059 26.763 28.893 1.00 67.12 115 LEU A CA 1
ATOM 908 C C . LEU A 1 115 ? -21.485 26.389 28.459 1.00 67.12 115 LEU A C 1
ATOM 910 O O . LEU A 1 115 ? -22.333 27.274 28.357 1.00 67.12 115 LEU A O 1
ATOM 914 N N . LEU A 1 116 ? -21.787 25.100 28.270 1.00 67.06 116 LEU A N 1
ATOM 915 C CA . LEU A 1 116 ? -23.146 24.622 27.977 1.00 67.06 116 LEU A CA 1
ATOM 916 C C . LEU A 1 116 ? -24.105 24.866 29.152 1.00 67.06 116 LEU A C 1
ATOM 918 O O . LEU A 1 116 ? -25.267 25.224 28.966 1.00 67.06 116 LEU A O 1
ATOM 922 N N . ASN A 1 117 ? -23.650 24.643 30.381 1.00 68.31 117 ASN A N 1
ATOM 923 C CA . ASN A 1 117 ? -24.478 24.871 31.561 1.00 68.31 117 ASN A CA 1
ATOM 924 C C . ASN A 1 117 ? -24.677 26.371 31.826 1.00 68.31 117 ASN A C 1
ATOM 926 O O . ASN A 1 117 ? -25.768 26.773 32.222 1.00 68.31 117 ASN A O 1
ATOM 930 N N . ALA A 1 118 ? -23.675 27.203 31.533 1.00 64.44 118 ALA A N 1
ATOM 931 C CA . ALA A 1 118 ? -23.799 28.657 31.550 1.00 64.44 118 ALA A CA 1
ATOM 932 C C . ALA A 1 118 ? -24.754 29.164 30.455 1.00 64.44 118 ALA A C 1
ATOM 934 O O . ALA A 1 118 ? -25.558 30.056 30.719 1.00 64.44 118 ALA A O 1
ATOM 935 N N . SER A 1 119 ? -24.737 28.562 29.257 1.00 59.28 119 SER A N 1
ATOM 936 C CA . SER A 1 119 ? -25.638 28.947 28.163 1.00 59.28 119 SER A CA 1
ATOM 937 C C . SER A 1 119 ? -27.101 28.603 28.441 1.00 59.28 119 SER A C 1
ATOM 939 O O . SER A 1 119 ? -27.984 29.323 27.997 1.00 59.28 119 SER A O 1
ATOM 941 N N . LYS A 1 120 ? -27.380 27.540 29.207 1.00 60.66 120 LYS A N 1
ATOM 942 C CA . LYS A 1 120 ? -28.747 27.175 29.630 1.00 60.66 120 LYS A CA 1
ATOM 943 C C . LYS A 1 120 ? -29.380 28.176 30.604 1.00 60.66 120 LYS A C 1
ATOM 945 O O . LYS A 1 120 ? -30.601 28.202 30.715 1.00 60.66 120 LYS A O 1
ATOM 950 N N . ASN A 1 121 ? -28.566 28.975 31.298 1.00 60.06 121 ASN A N 1
ATOM 951 C CA . ASN A 1 121 ? -29.015 29.983 32.265 1.00 60.06 121 ASN A CA 1
ATOM 952 C C . ASN A 1 121 ? -29.119 31.396 31.661 1.00 60.06 121 ASN A C 1
ATOM 954 O O . ASN A 1 121 ? -29.503 32.331 32.362 1.00 60.06 121 ASN A O 1
ATOM 958 N N . LEU A 1 122 ? -28.773 31.563 30.382 1.00 52.97 122 LEU A N 1
ATOM 959 C CA . LEU A 1 122 ? -28.991 32.797 29.635 1.00 52.97 122 LEU A CA 1
ATOM 960 C C . LEU A 1 122 ? -30.364 32.711 28.948 1.00 52.97 122 LEU A C 1
ATOM 962 O O . LEU A 1 122 ? -30.622 31.792 28.173 1.00 52.97 122 LEU A O 1
ATOM 966 N N . GLU A 1 123 ? -31.259 33.656 29.251 1.00 51.12 123 GLU A N 1
ATOM 967 C CA . GLU A 1 123 ? -32.533 33.842 28.538 1.00 51.12 123 GLU A CA 1
ATOM 968 C C . GLU A 1 123 ? -32.318 33.947 27.011 1.00 51.12 123 GLU A C 1
ATOM 970 O O . GLU A 1 123 ? -31.246 34.356 26.559 1.00 51.12 123 GLU A O 1
ATOM 975 N N . PRO A 1 124 ? -33.320 33.546 26.206 1.00 50.53 124 PRO A N 1
ATOM 976 C CA . PRO A 1 124 ? -33.180 32.636 25.074 1.00 50.53 124 PRO A CA 1
ATOM 977 C C . PRO A 1 124 ? -32.249 33.192 23.995 1.00 50.53 124 PRO A C 1
ATOM 979 O O . PRO A 1 124 ? -32.671 33.843 23.037 1.00 50.53 124 PRO A O 1
ATOM 982 N N . THR A 1 125 ? -30.961 32.895 24.114 1.00 54.50 125 THR A N 1
ATOM 983 C CA . THR A 1 125 ? -30.010 33.071 23.026 1.00 54.50 125 THR A CA 1
ATOM 984 C C . THR A 1 125 ? -30.283 31.992 21.987 1.00 54.50 125 THR A C 1
ATOM 986 O O . THR A 1 125 ? -30.207 30.806 22.288 1.00 54.50 125 THR A O 1
ATOM 989 N N . SER A 1 126 ? -30.682 32.453 20.795 1.00 60.97 126 SER A N 1
ATOM 990 C CA . SER A 1 126 ? -30.997 31.725 19.556 1.00 60.97 126 SER A CA 1
ATOM 991 C C . SER A 1 126 ? -30.919 30.185 19.633 1.00 60.97 126 SER A C 1
ATOM 993 O O . SER A 1 126 ? -29.833 29.642 19.856 1.00 60.97 126 SER A O 1
ATOM 995 N N . PRO A 1 127 ? -32.012 29.453 19.332 1.00 64.50 127 PRO A N 1
ATOM 996 C CA . PRO A 1 127 ? -32.014 27.988 19.219 1.00 64.50 127 PRO A CA 1
ATOM 997 C C . PRO A 1 127 ? -30.864 27.419 18.372 1.00 64.50 127 PRO A C 1
ATOM 999 O O . PRO A 1 127 ? -30.408 26.303 18.613 1.00 64.50 127 PRO A O 1
ATOM 1002 N N . GLU A 1 128 ? -30.364 28.201 17.414 1.00 61.12 128 GLU A N 1
ATOM 1003 C CA . GLU A 1 128 ? -29.235 27.865 16.545 1.00 61.12 128 GLU A CA 1
ATOM 1004 C C . GLU A 1 128 ? -27.911 27.744 17.316 1.00 61.12 128 GLU A C 1
ATOM 1006 O O . GLU A 1 128 ? -27.125 26.840 17.043 1.00 61.12 128 GLU A O 1
ATOM 1011 N N . LEU A 1 129 ? -27.676 28.593 18.324 1.00 60.81 129 LEU A N 1
ATOM 1012 C CA . LEU A 1 129 ? -26.483 28.536 19.179 1.00 60.81 129 LEU A CA 1
ATOM 1013 C C . LEU A 1 129 ? -26.500 27.295 20.074 1.00 60.81 129 LEU A C 1
ATOM 1015 O O . LEU A 1 129 ? -25.481 26.623 20.223 1.00 60.81 129 LEU A O 1
ATOM 1019 N N . ILE A 1 130 ? -27.668 26.956 20.625 1.00 66.50 130 ILE A N 1
ATOM 1020 C CA . ILE A 1 130 ? -27.848 25.745 21.436 1.00 66.50 130 ILE A CA 1
ATOM 1021 C C . ILE A 1 130 ? -27.675 24.491 20.567 1.00 66.50 130 ILE A C 1
ATOM 1023 O O . ILE A 1 130 ? -27.033 23.529 20.993 1.00 66.50 130 ILE A O 1
ATOM 1027 N N . ALA A 1 131 ? -28.209 24.498 19.342 1.00 70.38 131 ALA A N 1
ATOM 1028 C CA . ALA A 1 131 ? -28.047 23.400 18.394 1.00 70.38 131 ALA A CA 1
ATOM 1029 C C . ALA A 1 131 ? -26.574 23.199 18.002 1.00 70.38 131 ALA A C 1
ATOM 1031 O O . ALA A 1 131 ? -26.077 22.076 18.094 1.00 70.38 131 ALA A O 1
ATOM 1032 N N . ALA A 1 132 ? -25.859 24.280 17.673 1.00 68.50 132 ALA A N 1
ATOM 1033 C CA . ALA A 1 132 ? -24.439 24.231 17.329 1.00 68.50 132 ALA A CA 1
ATOM 1034 C C . ALA A 1 132 ? -23.571 23.719 18.493 1.00 68.50 132 ALA A C 1
ATOM 1036 O O . ALA A 1 132 ? -22.663 22.914 18.280 1.00 68.50 132 ALA A O 1
ATOM 1037 N N . LEU A 1 133 ? -23.871 24.121 19.736 1.00 65.38 133 LEU A N 1
ATOM 1038 C CA . LEU A 1 133 ? -23.144 23.628 20.912 1.00 65.38 133 LEU A CA 1
ATOM 1039 C C . LEU A 1 133 ? -23.386 22.131 21.149 1.00 65.38 133 LEU A C 1
ATOM 1041 O O . LEU A 1 133 ? -22.447 21.387 21.430 1.00 65.38 133 LEU A O 1
ATOM 1045 N N . ASN A 1 134 ? -24.634 21.677 21.012 1.00 68.06 134 ASN A N 1
ATOM 1046 C CA . ASN A 1 134 ? -24.981 20.264 21.169 1.00 68.06 134 ASN A CA 1
ATOM 1047 C C . ASN A 1 134 ? -24.349 19.390 20.077 1.00 68.06 134 ASN A C 1
ATOM 1049 O O . ASN A 1 134 ? -23.904 18.277 20.362 1.00 68.06 134 ASN A O 1
ATOM 1053 N N . GLU A 1 135 ? -24.271 19.886 18.843 1.00 74.06 135 GLU A N 1
ATOM 1054 C CA . GLU A 1 135 ? -23.603 19.196 17.738 1.00 74.06 135 GLU A CA 1
ATOM 1055 C C . GLU A 1 135 ? -22.087 19.094 17.967 1.00 74.06 135 GLU A C 1
ATOM 1057 O O . GLU A 1 135 ? -21.506 18.014 17.812 1.00 74.06 135 GLU A O 1
ATOM 1062 N N . ALA A 1 136 ? -21.456 20.178 18.430 1.00 68.88 136 ALA A N 1
ATOM 1063 C CA . ALA A 1 136 ? -20.038 20.193 18.783 1.00 68.88 136 ALA A CA 1
ATOM 1064 C C . ALA A 1 136 ? -19.722 19.208 19.925 1.00 68.88 136 ALA A C 1
ATOM 1066 O O . ALA A 1 136 ? -18.774 18.428 19.821 1.00 68.88 136 ALA A O 1
ATOM 1067 N N . LEU A 1 137 ? -20.558 19.163 20.970 1.00 64.38 137 LEU A N 1
ATOM 1068 C CA . LEU A 1 137 ? -20.426 18.206 22.077 1.00 64.38 137 LEU A CA 1
ATOM 1069 C C . LEU A 1 137 ? -20.670 16.757 21.641 1.00 64.38 137 LEU A C 1
ATOM 1071 O O . LEU A 1 137 ? -19.927 15.866 22.047 1.00 64.38 137 LEU A O 1
ATOM 1075 N N . SER A 1 138 ? -21.669 16.496 20.794 1.00 68.12 138 SER A N 1
ATOM 1076 C CA . SER A 1 138 ? -21.910 15.143 20.274 1.00 68.12 138 SER A CA 1
ATOM 1077 C C . SER A 1 138 ? -20.737 14.652 19.425 1.00 68.12 138 SER A C 1
ATOM 1079 O O . SER A 1 138 ? -20.356 13.485 19.514 1.00 68.12 138 SER A O 1
ATOM 1081 N N . THR A 1 139 ? -20.133 15.549 18.646 1.00 66.06 139 THR A N 1
ATOM 1082 C CA . THR A 1 139 ? -18.941 15.257 17.841 1.00 66.06 139 THR A CA 1
ATOM 1083 C C . THR A 1 139 ? -17.713 15.009 18.718 1.00 66.06 139 THR A C 1
ATOM 1085 O O . THR A 1 139 ? -16.925 14.118 18.412 1.00 66.06 139 THR A O 1
ATOM 1088 N N . ALA A 1 140 ? -17.570 15.745 19.823 1.00 55.34 140 ALA A N 1
ATOM 1089 C CA . ALA A 1 140 ? -16.479 15.567 20.778 1.00 55.34 140 ALA A CA 1
ATOM 1090 C C . ALA A 1 140 ? -16.593 14.270 21.602 1.00 55.34 140 ALA A C 1
ATOM 1092 O O . ALA A 1 140 ? -15.575 13.672 21.913 1.00 55.34 140 ALA A O 1
ATOM 1093 N N . ILE A 1 141 ? -17.810 13.813 21.928 1.00 52.44 141 ILE A N 1
ATOM 1094 C CA . ILE A 1 141 ? -18.046 12.582 22.714 1.00 52.44 141 ILE A CA 1
ATOM 1095 C C . ILE A 1 141 ? -17.988 11.307 21.846 1.00 52.44 141 ILE A C 1
ATOM 1097 O O . ILE A 1 141 ? -17.749 10.220 22.364 1.00 52.44 141 ILE A O 1
ATOM 1101 N N . LYS A 1 142 ? -18.239 11.410 20.532 1.00 50.25 142 LYS A N 1
ATOM 1102 C CA . LYS A 1 142 ? -18.226 10.263 19.598 1.00 50.25 142 LYS A CA 1
ATOM 1103 C C . LYS A 1 142 ? -16.864 9.986 18.945 1.00 50.25 142 LYS A C 1
ATOM 1105 O O . LYS A 1 142 ? -16.756 8.987 18.234 1.00 50.25 142 LYS A O 1
ATOM 1110 N N . ARG A 1 143 ? -15.877 10.867 19.120 1.00 42.22 143 ARG A N 1
ATOM 1111 C CA . ARG A 1 143 ? -14.480 10.653 18.707 1.00 42.22 143 ARG A CA 1
ATOM 1112 C C . ARG A 1 143 ? -13.687 10.019 19.840 1.00 42.22 143 ARG A C 1
ATOM 1114 O O . ARG A 1 143 ? -12.759 9.253 19.507 1.00 42.22 143 ARG A O 1
#

Secondary structure (DSSP, 8-state):
-EEEEEEE-TTSPEEEEEEE-SSHHHHHHHHHHHHHHHHHHHHHHHHHHHHHHT--TT-EEEETTTTEEEEEEEEETTTEEEETTS-EE-GGGEESS--------HHHHHHHHHHHHHHHTSTT--HHHHHHHHHHHHHHHH-

Radius of gyration: 26.81 Å; chains: 1; bounding box: 58×45×67 Å

Organism: NCBI:txid539813

Foldseek 3Di:
DKDWDWDADPVRDIDIDIQDDDDPVSVVVVVVVVVVVVLVVQQVVQVVVLVVLPDDQQAWKQQQVVRDIWGFNDQDGSNWTQTPVRDIDGPVRIDRDRPPPPLCDVVNLVVLVVVLVVCVPDPDDDPVVNVVSVVVNVVNVVD